Protein AF-A0A8B6EA74-F1 (afdb_monomer_lite)

Secondary structure (DSSP, 8-state):
-PPPPPTT-S-GGG-HHHHHHHHHHHHGGG--TT--SSS--SSTTPPPPPHHHHHHHHHHHHHHHHHTT-HHHHHH----HHHHHHHHHHHHHHTT--HHHHHHHTT-SSHHHHHHHT----TTTHHHHGGG-SEEETTEEE-PPP----------

Sequence (156 aa):
MIPALPDNSSSKVLFPIRVLLLYLQRTRNLRTSSNSRLFIPINKGKQDLSAKTISTWICKTIQLAYSFSNEELLNSMHVKAHDVRAISTSWALFNNASLEEVLSAGFWRTENSFISHYLQSLATQAQSLYSLGPLVSAQRVVFPPASSGSGDSALC

InterPro domains:
  IPR011010 DNA breaking-rejoining enzyme, catalytic core [SSF56349] (19-127)
  IPR013762 Integrase-like, catalytic domain superfamily [G3DSA:1.10.443.10] (4-123)

pLDDT: mean 79.89, std 13.65, range [36.19, 94.81]

Organism: Mytilus galloprovincialis (NCBI:txid29158)

Structure (mmCIF, N/CA/C/O backbone):
data_AF-A0A8B6EA74-F1
#
_entry.id   AF-A0A8B6EA74-F1
#
loop_
_atom_site.group_PDB
_atom_site.id
_atom_site.type_symbol
_atom_site.label_atom_id
_atom_site.label_alt_id
_atom_site.label_comp_id
_atom_site.label_asym_id
_atom_site.label_entity_id
_atom_site.label_seq_id
_atom_site.pdbx_PDB_ins_code
_atom_site.Cartn_x
_atom_site.Cartn_y
_atom_site.Cartn_z
_atom_site.occupancy
_atom_site.B_iso_or_equiv
_atom_site.auth_seq_id
_atom_site.auth_comp_id
_atom_site.auth_asym_id
_atom_site.auth_atom_id
_atom_site.pdbx_PDB_model_num
ATOM 1 N N . MET A 1 1 ? -9.071 6.213 -11.162 1.00 56.69 1 MET A N 1
ATOM 2 C CA . MET A 1 1 ? -10.202 5.348 -10.737 1.00 56.69 1 MET A CA 1
ATOM 3 C C .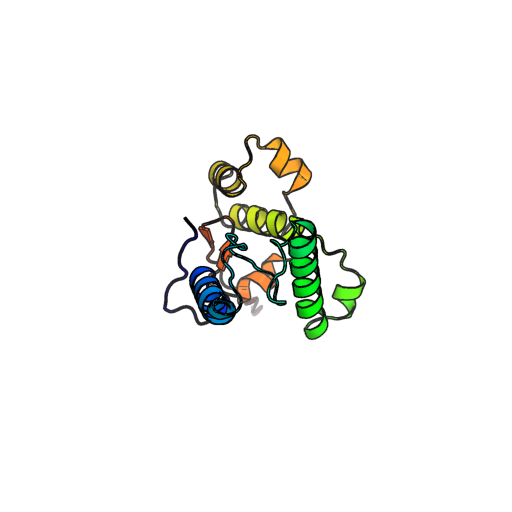 MET A 1 1 ? -9.620 3.980 -10.408 1.00 56.69 1 MET A C 1
ATOM 5 O O . MET A 1 1 ? -8.785 3.533 -11.179 1.00 56.69 1 MET A O 1
ATOM 9 N N . ILE A 1 2 ? -9.968 3.343 -9.281 1.00 68.69 2 ILE A N 1
ATOM 10 C CA . ILE A 1 2 ? -9.446 1.995 -8.968 1.00 68.69 2 ILE A CA 1
ATOM 11 C C . ILE A 1 2 ? -10.125 0.996 -9.918 1.00 68.69 2 ILE A C 1
ATOM 13 O O . ILE A 1 2 ? -11.355 0.995 -9.968 1.00 68.69 2 ILE A O 1
ATOM 17 N N . PRO A 1 3 ? -9.377 0.182 -10.680 1.00 73.69 3 PRO A N 1
ATOM 18 C CA . PRO A 1 3 ? -9.968 -0.697 -11.678 1.00 73.69 3 PRO A CA 1
ATOM 19 C C . PRO A 1 3 ? -10.656 -1.904 -11.037 1.00 73.69 3 PRO A C 1
ATOM 21 O O . PRO A 1 3 ? -10.284 -2.364 -9.951 1.00 73.69 3 PRO A O 1
ATOM 24 N N . ALA A 1 4 ? -11.663 -2.423 -11.739 1.00 74.81 4 ALA A N 1
ATOM 25 C CA . ALA A 1 4 ? -12.335 -3.651 -11.358 1.00 74.81 4 ALA A CA 1
ATOM 26 C C . ALA A 1 4 ? -11.557 -4.890 -11.814 1.00 74.81 4 ALA A C 1
ATOM 28 O O . ALA A 1 4 ? -11.068 -4.915 -12.941 1.00 74.81 4 ALA A O 1
ATOM 29 N N . LEU A 1 5 ? -11.453 -5.914 -10.957 1.00 72.44 5 LEU A N 1
ATOM 30 C CA . LEU A 1 5 ? -11.011 -7.236 -11.409 1.00 72.44 5 LEU A CA 1
ATOM 31 C C . LEU A 1 5 ? -12.149 -7.904 -12.199 1.00 72.44 5 LEU A C 1
ATOM 33 O O . LEU A 1 5 ? -13.316 -7.666 -11.875 1.00 72.44 5 LEU A O 1
ATOM 37 N N . PRO A 1 6 ? -11.842 -8.734 -13.211 1.00 69.44 6 PRO A N 1
ATOM 38 C CA . PRO A 1 6 ? -12.866 -9.452 -13.960 1.00 69.44 6 PRO A CA 1
ATOM 39 C C . PRO A 1 6 ? -13.647 -10.410 -13.044 1.00 69.44 6 PRO A C 1
ATOM 41 O O . PRO A 1 6 ? -13.077 -11.063 -12.167 1.00 69.44 6 PRO A O 1
ATOM 44 N N . ASP A 1 7 ? -14.966 -10.482 -13.240 1.00 62.06 7 ASP A N 1
ATOM 45 C CA . ASP A 1 7 ? -15.920 -11.139 -12.322 1.00 62.06 7 ASP A CA 1
ATOM 46 C C . ASP A 1 7 ? -15.736 -12.673 -12.235 1.00 62.06 7 ASP A C 1
ATOM 48 O O . ASP A 1 7 ? -16.172 -13.321 -11.284 1.00 62.06 7 ASP A O 1
ATOM 52 N N . ASN A 1 8 ? -15.013 -13.258 -13.198 1.00 61.41 8 ASN A N 1
ATOM 53 C CA . ASN A 1 8 ? -14.646 -14.677 -13.247 1.00 61.41 8 ASN A CA 1
ATOM 54 C C . ASN A 1 8 ? -13.388 -15.035 -12.430 1.00 61.41 8 ASN A C 1
ATOM 56 O O . ASN A 1 8 ? -12.962 -16.188 -12.440 1.00 61.41 8 ASN A O 1
ATOM 60 N N . SER A 1 9 ? -12.769 -14.072 -11.744 1.00 57.50 9 SER A N 1
ATOM 61 C CA . SER A 1 9 ? -11.569 -14.320 -10.946 1.00 57.50 9 SER A CA 1
ATOM 62 C C . SER A 1 9 ? -11.917 -15.060 -9.646 1.00 57.50 9 SER A C 1
ATOM 64 O O . SER A 1 9 ? -12.713 -14.602 -8.823 1.00 57.50 9 SER A O 1
ATOM 66 N N . SER A 1 10 ? -11.286 -16.216 -9.425 1.00 57.12 10 SER A N 1
ATOM 67 C CA . SER A 1 10 ? -11.462 -17.069 -8.236 1.00 57.12 10 SER A CA 1
ATOM 68 C C . SER A 1 10 ? -11.174 -16.347 -6.906 1.00 57.12 10 SER A C 1
ATOM 70 O O . SER A 1 10 ? -11.612 -16.780 -5.841 1.00 57.12 10 SER A O 1
ATOM 72 N N . SER A 1 11 ? -10.498 -15.197 -6.960 1.00 61.97 11 SER A N 1
ATOM 73 C CA . SER A 1 11 ? -10.016 -14.425 -5.816 1.00 61.97 11 SER A CA 1
ATOM 74 C C . SER A 1 11 ? -10.892 -13.204 -5.511 1.00 61.97 11 SER A C 1
ATOM 76 O O . SER A 1 11 ? -10.412 -12.071 -5.460 1.00 61.97 11 SER A O 1
ATOM 78 N N . LYS A 1 12 ? -12.185 -13.419 -5.223 1.00 67.31 12 LYS A N 1
ATOM 79 C CA . LYS A 1 12 ? -13.139 -12.362 -4.793 1.00 67.31 12 LYS A CA 1
ATOM 80 C C . LYS A 1 12 ? -12.632 -11.507 -3.618 1.00 67.31 12 LYS A C 1
ATOM 82 O O . LYS A 1 12 ? -13.088 -10.379 -3.437 1.00 67.31 12 LYS A O 1
ATOM 87 N N . VAL A 1 13 ? -11.711 -12.045 -2.817 1.00 69.69 13 VAL A N 1
ATOM 88 C CA . VAL A 1 13 ? -11.069 -11.383 -1.669 1.00 69.69 13 VAL A CA 1
ATOM 89 C C . VAL A 1 13 ? -9.956 -10.403 -2.057 1.00 69.69 13 VAL A C 1
ATOM 91 O O . VAL A 1 13 ? -9.637 -9.524 -1.265 1.00 69.69 13 VAL A O 1
ATOM 94 N N . LEU A 1 14 ? -9.403 -10.504 -3.268 1.00 72.88 14 LEU A N 1
ATOM 95 C CA . LEU A 1 14 ? -8.374 -9.590 -3.780 1.00 72.88 14 LEU A CA 1
ATOM 96 C C . LEU A 1 14 ? -8.972 -8.381 -4.504 1.00 72.88 14 LEU A C 1
ATOM 98 O O . LEU A 1 14 ? -8.237 -7.495 -4.931 1.00 72.88 14 LEU A O 1
ATOM 102 N N . PHE A 1 15 ? -10.300 -8.323 -4.640 1.00 82.25 15 PHE A N 1
ATOM 103 C CA . PHE A 1 15 ? -10.967 -7.270 -5.385 1.00 82.25 15 PHE A CA 1
ATOM 104 C C . PHE A 1 15 ? -11.165 -6.005 -4.520 1.00 82.25 15 PHE A C 1
ATOM 106 O O . PHE A 1 15 ? -12.057 -5.996 -3.661 1.00 82.25 15 PHE A O 1
ATOM 113 N N . PRO A 1 16 ? -10.405 -4.905 -4.736 1.00 83.06 16 PRO A N 1
ATOM 114 C CA . PRO A 1 16 ? -10.359 -3.805 -3.771 1.00 83.06 16 PRO A CA 1
ATOM 115 C C . PRO A 1 16 ? -11.712 -3.120 -3.575 1.00 83.06 16 PRO A C 1
ATOM 117 O O . PRO A 1 16 ? -12.095 -2.824 -2.447 1.00 83.06 16 PRO A O 1
ATOM 120 N N . ILE A 1 17 ? -12.476 -2.923 -4.654 1.00 86.50 17 ILE A N 1
ATOM 121 C CA . ILE A 1 17 ? -13.796 -2.276 -4.595 1.00 86.50 17 ILE A CA 1
ATOM 122 C C . ILE A 1 17 ? -14.746 -3.093 -3.717 1.00 86.50 17 ILE A C 1
ATOM 124 O O . ILE A 1 17 ? -15.366 -2.554 -2.802 1.00 86.50 17 ILE A O 1
ATOM 128 N N . ARG A 1 18 ? -14.821 -4.408 -3.943 1.00 86.00 18 ARG A N 1
ATOM 129 C CA . ARG A 1 18 ? -15.672 -5.305 -3.155 1.00 86.00 18 ARG A CA 1
ATOM 130 C C . ARG A 1 18 ? -15.286 -5.292 -1.678 1.00 86.00 18 ARG A C 1
ATOM 132 O O . ARG A 1 18 ? -16.167 -5.194 -0.825 1.00 86.00 18 ARG A O 1
ATOM 139 N N . VAL A 1 19 ? -13.990 -5.361 -1.373 1.00 88.00 19 VAL A N 1
ATOM 140 C CA . VAL A 1 19 ? -13.487 -5.317 0.009 1.00 88.00 19 VAL A CA 1
ATOM 141 C C . VAL A 1 19 ? -13.847 -3.990 0.684 1.00 88.00 19 VAL A C 1
ATOM 143 O O . VAL A 1 19 ? -14.313 -3.992 1.824 1.00 88.00 19 VAL A O 1
ATOM 146 N N . LEU A 1 20 ? -13.720 -2.863 -0.021 1.00 91.06 20 LEU A N 1
ATOM 147 C CA . LEU A 1 20 ? -14.099 -1.549 0.503 1.00 91.06 20 LEU A CA 1
ATOM 148 C C . LEU A 1 20 ? -15.608 -1.426 0.747 1.00 91.06 20 LEU A C 1
ATOM 150 O O . LEU A 1 20 ? -16.012 -0.912 1.789 1.00 91.06 20 LEU A O 1
ATOM 154 N N . LEU A 1 21 ? -16.449 -1.938 -0.154 1.00 91.12 21 LEU A N 1
ATOM 155 C CA . LEU A 1 21 ? -17.902 -1.962 0.043 1.00 91.12 21 LEU A CA 1
ATOM 156 C C . LEU A 1 21 ? -18.292 -2.802 1.268 1.00 91.12 21 LEU A C 1
ATOM 158 O O . LEU A 1 21 ? -19.079 -2.354 2.103 1.00 91.12 21 LEU A O 1
ATOM 162 N N . LEU A 1 22 ? -17.683 -3.981 1.429 1.00 91.75 22 LEU A N 1
ATOM 163 C CA . LEU A 1 22 ? -17.862 -4.835 2.610 1.00 91.75 22 LEU A CA 1
ATOM 164 C C . LEU A 1 22 ? -17.420 -4.127 3.897 1.00 91.75 22 LEU A C 1
ATOM 166 O O . LEU A 1 22 ? -18.087 -4.253 4.926 1.00 91.75 22 LEU A O 1
ATOM 170 N N . TYR A 1 23 ? -16.314 -3.379 3.849 1.00 92.69 23 TYR A N 1
ATOM 171 C CA . TYR A 1 23 ? -15.845 -2.575 4.973 1.00 92.69 23 TYR A CA 1
ATOM 172 C C . TYR A 1 23 ? -16.851 -1.475 5.332 1.00 92.69 23 TYR A C 1
ATOM 174 O O . TYR A 1 23 ? -17.234 -1.352 6.498 1.00 92.69 23 TYR A O 1
ATOM 182 N N . LEU A 1 24 ? -17.329 -0.705 4.349 1.00 92.69 24 LEU A N 1
ATOM 183 C CA . LEU A 1 24 ? -18.335 0.344 4.552 1.00 92.69 24 LEU A CA 1
ATOM 184 C C . LEU A 1 24 ? -19.621 -0.219 5.165 1.00 92.69 24 LEU A C 1
ATOM 186 O O . LEU A 1 24 ? -20.147 0.353 6.119 1.00 92.69 24 LEU A O 1
ATOM 190 N N . GLN A 1 25 ? -20.086 -1.367 4.668 1.00 93.62 25 GLN A N 1
ATOM 191 C CA . GLN A 1 25 ? -21.268 -2.046 5.193 1.00 93.62 25 GLN A CA 1
ATOM 192 C C . GLN A 1 25 ? -21.075 -2.472 6.654 1.00 93.62 25 GLN A C 1
ATOM 194 O O . GLN A 1 25 ? -21.920 -2.171 7.496 1.00 93.62 25 GLN A O 1
ATOM 199 N N . ARG A 1 26 ? -19.955 -3.132 6.978 1.00 92.50 26 ARG A N 1
ATOM 200 C CA . ARG A 1 26 ? -19.676 -3.618 8.342 1.00 92.50 26 ARG A CA 1
ATOM 201 C C . ARG A 1 26 ? -19.436 -2.498 9.348 1.00 92.50 26 ARG A C 1
ATOM 203 O O . ARG A 1 26 ? -19.778 -2.640 10.516 1.00 92.50 26 ARG A O 1
ATOM 210 N N . THR A 1 27 ? -18.863 -1.386 8.903 1.00 91.88 27 THR A N 1
ATOM 211 C CA . THR A 1 27 ? -18.528 -0.250 9.773 1.00 91.88 27 THR A CA 1
ATOM 212 C C . THR A 1 27 ? -19.634 0.796 9.873 1.00 91.88 27 THR A C 1
ATOM 214 O O . THR A 1 27 ? -19.495 1.747 10.639 1.00 91.88 27 THR A O 1
ATOM 217 N N . ARG A 1 28 ? -20.759 0.620 9.164 1.00 90.56 28 ARG A N 1
ATOM 218 C CA . ARG A 1 28 ? -21.868 1.587 9.112 1.00 90.56 28 ARG A CA 1
ATOM 219 C C . ARG A 1 28 ? -22.340 2.041 10.497 1.00 90.56 28 ARG A C 1
ATOM 221 O O . ARG A 1 28 ? -22.489 3.235 10.715 1.00 90.56 28 ARG A O 1
ATOM 228 N N . ASN A 1 29 ? -22.499 1.112 11.440 1.00 89.75 29 ASN A N 1
ATOM 229 C CA . ASN A 1 29 ? -23.005 1.391 12.795 1.00 89.75 29 ASN A CA 1
ATOM 230 C C . ASN A 1 29 ? -21.961 2.002 13.750 1.00 89.75 29 ASN A C 1
ATOM 232 O O . ASN A 1 29 ? -22.280 2.321 14.898 1.00 89.75 29 ASN A O 1
ATOM 236 N N . LEU A 1 30 ? -20.706 2.101 13.309 1.00 88.44 30 LEU A N 1
ATOM 237 C CA . LEU A 1 30 ? -19.605 2.709 14.057 1.00 88.44 30 LEU A CA 1
ATOM 238 C C . LEU A 1 30 ? -19.328 4.146 13.597 1.00 88.44 30 LEU A C 1
ATOM 240 O O . LEU A 1 30 ? -18.665 4.890 14.313 1.00 88.44 30 LEU A O 1
ATOM 244 N N . ARG A 1 31 ? -19.839 4.541 12.423 1.00 88.06 31 ARG A N 1
ATOM 245 C CA . ARG A 1 31 ? -19.664 5.889 11.878 1.00 88.06 31 ARG A CA 1
ATOM 246 C C . ARG A 1 31 ? -20.477 6.900 12.672 1.00 88.06 31 ARG A C 1
ATOM 248 O O . ARG A 1 31 ? -21.674 6.723 12.883 1.00 88.06 31 ARG A O 1
ATOM 255 N N . THR A 1 32 ? -19.821 7.983 13.054 1.00 83.88 32 THR A N 1
ATOM 256 C CA . THR A 1 32 ? -20.434 9.170 13.650 1.00 83.88 32 THR A CA 1
ATOM 257 C C . THR A 1 32 ? -20.273 10.357 12.702 1.00 83.88 32 THR A C 1
ATOM 259 O O . THR A 1 32 ? -19.465 10.321 11.773 1.00 83.88 32 THR A O 1
ATOM 262 N N . SER A 1 33 ? -21.003 11.445 12.955 1.00 81.94 33 SER A N 1
ATOM 263 C CA . SER A 1 33 ? -20.849 12.708 12.216 1.00 81.94 33 SER A CA 1
ATOM 264 C C . SER A 1 33 ? -19.426 13.282 12.284 1.00 81.94 33 SER A C 1
ATOM 266 O O . SER A 1 33 ? -19.028 14.036 11.403 1.00 81.94 33 SER A O 1
ATOM 268 N N . SER A 1 34 ? -18.643 12.895 13.295 1.00 79.56 34 SER A N 1
ATOM 269 C CA . SER A 1 34 ? -17.249 13.306 13.476 1.00 79.56 34 SER A CA 1
ATOM 270 C C . SER A 1 34 ? -16.227 12.499 12.662 1.00 79.56 34 SER A C 1
ATOM 272 O O . SER A 1 34 ? -15.053 12.858 12.691 1.00 79.56 34 SER A O 1
ATOM 274 N N . ASN A 1 35 ? -16.624 11.424 11.965 1.00 81.44 35 ASN A N 1
ATOM 275 C CA . ASN A 1 35 ? -15.714 10.597 11.162 1.00 81.44 35 ASN A CA 1
ATOM 276 C C . ASN A 1 35 ? -16.085 10.615 9.673 1.00 81.44 35 ASN A C 1
ATOM 278 O O . ASN A 1 35 ? -16.901 9.814 9.209 1.00 81.44 35 ASN A O 1
ATOM 282 N N . SER A 1 36 ? -15.445 11.501 8.904 1.00 82.12 36 SER A N 1
ATOM 283 C CA . SER A 1 36 ? -15.683 11.649 7.458 1.00 82.12 36 SER A CA 1
ATOM 284 C C . SER A 1 36 ? -14.778 10.771 6.587 1.00 82.12 36 SER A C 1
ATOM 286 O O . SER A 1 36 ? -15.016 10.622 5.388 1.00 82.12 36 SER A O 1
ATOM 288 N N . ARG A 1 37 ? -13.734 10.167 7.167 1.00 90.50 37 ARG A N 1
ATOM 289 C CA . ARG A 1 37 ? -12.747 9.374 6.422 1.00 90.50 37 ARG A CA 1
ATOM 290 C C . ARG A 1 37 ? -13.236 7.968 6.092 1.00 90.50 37 ARG A C 1
ATOM 292 O O . ARG A 1 37 ? -14.122 7.402 6.739 1.00 90.50 37 ARG A O 1
ATOM 299 N N . LEU A 1 38 ? -12.599 7.379 5.075 1.00 91.44 38 LEU A N 1
ATOM 300 C CA . LEU A 1 38 ? -12.861 6.003 4.662 1.00 91.44 38 LEU A CA 1
ATOM 301 C C . LEU A 1 38 ? -12.606 5.038 5.820 1.00 91.44 38 LEU A C 1
ATOM 303 O O . LEU A 1 38 ? -13.528 4.332 6.202 1.00 91.44 38 LEU A O 1
ATOM 307 N N . PHE A 1 39 ? -11.410 5.044 6.409 1.00 92.06 39 PHE A N 1
ATOM 308 C CA . PHE A 1 39 ? -11.103 4.227 7.583 1.00 92.06 39 PHE A CA 1
ATOM 309 C C . PHE A 1 39 ? -11.426 4.977 8.873 1.00 92.06 39 PHE A C 1
ATOM 311 O O . PHE A 1 39 ? -11.025 6.129 9.040 1.00 92.06 39 PHE A O 1
ATOM 318 N N . ILE A 1 40 ? -12.123 4.302 9.785 1.00 92.25 40 ILE A N 1
ATOM 319 C CA . ILE A 1 40 ? -12.592 4.864 11.054 1.00 92.25 40 ILE A CA 1
ATOM 320 C C . ILE A 1 40 ? -12.072 4.055 12.252 1.00 92.25 40 ILE A C 1
ATOM 322 O O . ILE A 1 40 ? -11.739 2.874 12.097 1.00 92.25 40 ILE A O 1
ATOM 326 N N . PRO A 1 41 ? -12.022 4.649 13.456 1.00 89.19 41 PRO A N 1
ATOM 327 C CA . PRO A 1 41 ? -11.766 3.903 14.682 1.00 89.19 41 PRO A CA 1
ATOM 328 C C . PRO A 1 41 ? -12.841 2.843 14.937 1.00 89.19 41 PRO A C 1
ATOM 330 O O . PRO A 1 41 ? -14.022 3.064 14.690 1.00 89.19 41 PRO A O 1
ATOM 333 N N . ILE A 1 42 ? -12.434 1.699 15.491 1.00 85.31 42 ILE A N 1
ATOM 334 C CA . ILE A 1 42 ? -13.371 0.635 15.893 1.00 85.31 42 ILE A CA 1
ATOM 335 C C . ILE A 1 42 ? -14.178 1.070 17.129 1.00 85.31 42 ILE A C 1
ATOM 337 O O . ILE A 1 42 ? -15.357 0.749 17.262 1.00 85.31 42 ILE A O 1
ATOM 341 N N . ASN A 1 43 ? -13.552 1.847 18.016 1.00 81.31 43 ASN A N 1
ATOM 342 C CA . ASN A 1 43 ? -14.193 2.376 19.214 1.00 81.31 43 ASN A CA 1
ATOM 343 C C . ASN A 1 43 ? -15.029 3.612 18.867 1.00 81.31 43 ASN A C 1
ATOM 345 O O . ASN A 1 43 ? -14.495 4.602 18.360 1.00 81.31 43 ASN A O 1
ATOM 349 N N . LYS A 1 44 ? -16.326 3.562 19.189 1.00 74.00 44 LYS A N 1
ATOM 350 C CA . LYS A 1 44 ? -17.265 4.668 18.958 1.00 74.00 44 LYS A CA 1
ATOM 351 C C . LYS A 1 44 ? -16.807 5.952 19.659 1.00 74.00 44 LYS A C 1
ATOM 353 O O . LYS A 1 44 ? -16.253 5.908 20.756 1.00 74.00 44 LYS A O 1
ATOM 358 N N . GLY A 1 45 ? -17.069 7.097 19.027 1.00 70.56 45 GLY A N 1
ATOM 359 C CA . GLY A 1 45 ? -16.810 8.424 19.603 1.00 70.56 45 GLY A CA 1
ATOM 360 C C . GLY A 1 45 ? -15.345 8.875 19.575 1.00 70.56 45 GLY A C 1
ATOM 361 O O . GLY A 1 45 ? -15.006 9.885 20.188 1.00 70.56 45 GLY A O 1
ATOM 362 N N . LYS A 1 46 ? -14.459 8.149 18.883 1.00 78.31 46 LYS A N 1
ATOM 363 C CA . LYS A 1 46 ? -13.070 8.570 18.660 1.00 78.31 46 LYS A CA 1
ATOM 364 C C . LYS A 1 46 ? -12.948 9.408 17.381 1.00 78.31 46 LYS A C 1
ATOM 366 O O . LYS A 1 46 ? -13.666 9.198 16.408 1.00 78.31 46 LYS A O 1
ATOM 371 N N . GLN A 1 47 ? -12.012 10.355 17.387 1.00 81.56 47 GLN A N 1
ATOM 372 C CA . GLN A 1 47 ? -11.671 11.156 16.209 1.00 81.56 47 GLN A CA 1
ATOM 373 C C . GLN A 1 47 ? -11.045 10.300 15.100 1.00 81.56 47 GLN A C 1
ATOM 375 O O . GLN A 1 47 ? -10.700 9.139 15.316 1.00 81.56 47 GLN A O 1
ATOM 380 N N . ASP A 1 48 ? -10.897 10.886 13.914 1.00 87.75 48 ASP A N 1
ATOM 381 C CA . ASP A 1 48 ? -10.292 10.239 12.754 1.00 87.75 48 ASP A CA 1
ATOM 382 C C . ASP A 1 48 ? -8.936 9.584 13.044 1.00 87.75 48 ASP A C 1
ATOM 384 O O . ASP A 1 48 ? -8.123 10.059 13.840 1.00 87.75 48 ASP A O 1
ATOM 388 N N . LEU A 1 49 ? -8.675 8.482 12.338 1.00 90.88 49 LEU A N 1
ATOM 389 C CA . LEU A 1 49 ? -7.407 7.772 12.434 1.00 90.88 49 LEU A CA 1
ATOM 390 C C . LEU A 1 49 ? -6.251 8.640 11.930 1.00 90.88 49 LEU A C 1
ATOM 392 O O . LEU A 1 49 ? -6.323 9.251 10.861 1.00 90.88 49 LEU A O 1
ATOM 396 N N . SER A 1 50 ? -5.140 8.612 12.664 1.00 91.00 50 SER A N 1
ATOM 397 C CA . SER A 1 50 ? -3.888 9.197 12.190 1.00 91.00 50 SER A CA 1
ATOM 398 C C . SER A 1 50 ? -3.273 8.349 11.067 1.00 91.00 50 SER A C 1
ATOM 400 O O . SER A 1 50 ? -3.433 7.124 11.034 1.00 91.00 50 SER A O 1
ATOM 402 N N . ALA A 1 51 ? -2.481 8.975 10.192 1.00 91.50 51 ALA A N 1
ATOM 403 C CA . ALA A 1 51 ? -1.699 8.255 9.181 1.00 91.50 51 ALA A CA 1
ATOM 404 C C . ALA A 1 51 ? -0.750 7.217 9.814 1.00 91.50 51 ALA A C 1
ATOM 406 O O . ALA A 1 51 ? -0.563 6.128 9.273 1.00 91.50 51 ALA A O 1
ATOM 407 N N . LYS A 1 52 ? -0.213 7.520 11.006 1.00 93.06 52 LYS A N 1
ATOM 408 C CA . LYS A 1 52 ? 0.624 6.599 11.786 1.00 93.06 52 LYS A CA 1
ATOM 409 C C . LYS A 1 52 ? -0.136 5.326 12.159 1.00 93.06 52 LYS A C 1
ATOM 411 O O . LYS A 1 52 ? 0.403 4.237 12.007 1.00 93.06 52 LYS A O 1
ATOM 416 N N . THR A 1 53 ? -1.391 5.450 12.590 1.00 93.00 53 THR A N 1
ATOM 417 C CA . THR A 1 53 ? -2.234 4.297 12.941 1.00 93.00 53 THR A CA 1
ATOM 418 C C . THR A 1 53 ? -2.469 3.391 11.736 1.00 93.00 53 THR A C 1
ATOM 420 O O . THR A 1 53 ? -2.299 2.180 11.845 1.00 93.00 53 THR A O 1
ATOM 423 N N . ILE A 1 54 ? -2.794 3.975 10.579 1.00 93.69 54 ILE A N 1
ATOM 424 C CA . ILE A 1 54 ? -2.997 3.223 9.333 1.00 93.69 54 ILE A CA 1
ATOM 425 C C . ILE A 1 54 ? -1.698 2.521 8.913 1.00 93.69 54 ILE A C 1
ATOM 427 O O . ILE A 1 54 ? -1.722 1.337 8.591 1.00 93.69 54 ILE A O 1
ATOM 431 N N . SER A 1 55 ? -0.557 3.214 8.990 1.00 94.19 55 SER A N 1
ATOM 432 C CA . SER A 1 55 ? 0.765 2.630 8.725 1.00 94.19 55 SER A CA 1
ATOM 433 C C . SER A 1 55 ? 1.040 1.412 9.617 1.00 94.19 55 SER A C 1
ATOM 435 O O . SER A 1 55 ? 1.402 0.346 9.122 1.00 94.19 55 SER A O 1
ATOM 437 N N . THR A 1 56 ? 0.760 1.515 10.922 1.00 94.12 56 THR A N 1
ATOM 438 C CA . THR A 1 56 ? 0.879 0.381 11.850 1.00 94.12 56 THR A CA 1
ATOM 439 C C . THR A 1 56 ? -0.050 -0.775 11.482 1.00 94.12 56 THR A C 1
ATOM 441 O O . THR A 1 56 ? 0.369 -1.926 11.562 1.00 94.12 56 THR A O 1
ATOM 444 N N . TRP A 1 57 ? -1.296 -0.506 11.081 1.00 94.81 57 TRP A N 1
ATOM 445 C CA . TRP A 1 57 ? -2.228 -1.558 10.658 1.00 94.81 57 TRP A CA 1
ATOM 446 C C . TRP A 1 57 ? -1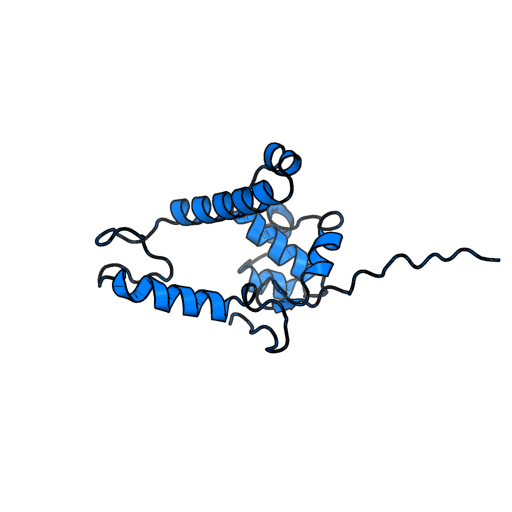.741 -2.291 9.410 1.00 94.81 57 TRP A C 1
ATOM 448 O O . TRP A 1 57 ? -1.814 -3.517 9.376 1.00 94.81 57 TRP A O 1
ATOM 458 N N . ILE A 1 58 ? -1.196 -1.570 8.428 1.00 94.00 58 ILE A N 1
ATOM 459 C CA . ILE A 1 58 ? -0.605 -2.170 7.225 1.00 94.00 58 ILE A CA 1
ATOM 460 C C . ILE A 1 58 ? 0.549 -3.099 7.616 1.00 94.00 58 ILE A C 1
ATOM 462 O O . ILE A 1 58 ? 0.506 -4.283 7.287 1.00 94.00 58 ILE A O 1
ATOM 466 N N . CYS A 1 59 ? 1.531 -2.600 8.379 1.00 94.06 59 CYS A N 1
ATOM 467 C CA . CYS A 1 59 ? 2.678 -3.405 8.810 1.00 94.06 59 CYS A CA 1
ATOM 468 C C . CYS A 1 59 ? 2.241 -4.655 9.586 1.00 94.06 59 CYS A C 1
ATOM 470 O O . CYS A 1 59 ? 2.671 -5.757 9.257 1.00 94.06 59 CYS A O 1
ATOM 472 N N . LYS A 1 60 ? 1.334 -4.506 10.561 1.00 93.75 60 LYS A N 1
ATOM 473 C CA . LYS A 1 60 ? 0.824 -5.635 11.355 1.00 93.75 60 LYS A CA 1
ATOM 474 C C . LYS A 1 60 ? 0.065 -6.654 10.513 1.00 93.75 60 LYS A C 1
ATOM 476 O O . LYS A 1 60 ? 0.180 -7.843 10.772 1.00 93.75 60 LYS A O 1
ATOM 481 N N . THR A 1 61 ? -0.698 -6.209 9.516 1.00 93.00 61 THR A N 1
ATOM 482 C CA . THR A 1 61 ? -1.441 -7.115 8.625 1.00 93.00 61 THR A CA 1
ATOM 483 C C . THR A 1 61 ? -0.487 -7.956 7.782 1.00 93.00 61 THR A C 1
ATOM 485 O O . THR A 1 61 ? -0.691 -9.157 7.651 1.00 93.00 61 THR A O 1
ATOM 488 N N . ILE A 1 62 ? 0.581 -7.346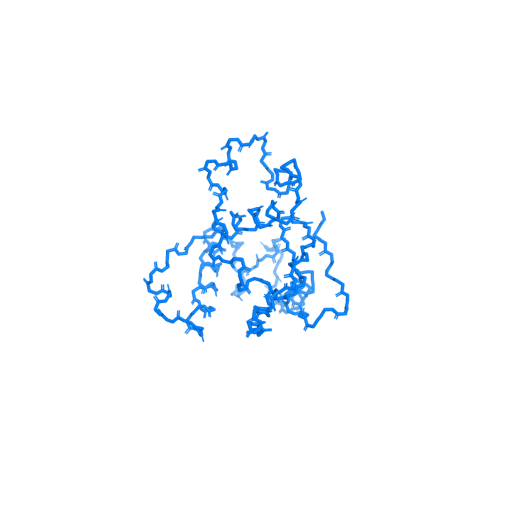 7.258 1.00 90.56 62 ILE A N 1
ATOM 489 C CA . ILE A 1 62 ? 1.621 -8.055 6.500 1.00 90.56 62 ILE A CA 1
ATOM 490 C C . ILE A 1 62 ? 2.344 -9.056 7.405 1.00 90.56 62 ILE A C 1
ATOM 492 O O . ILE A 1 62 ? 2.459 -10.225 7.053 1.00 90.56 62 ILE A O 1
ATOM 496 N N . GLN A 1 63 ? 2.779 -8.621 8.590 1.00 91.69 63 GLN A N 1
ATOM 497 C CA . GLN A 1 63 ? 3.440 -9.493 9.566 1.00 91.69 63 GLN A CA 1
ATOM 498 C C . GLN A 1 63 ? 2.561 -10.687 9.954 1.00 91.69 63 GLN A C 1
ATOM 500 O O . GLN A 1 63 ? 3.036 -11.816 9.966 1.00 91.69 63 GLN A O 1
ATOM 505 N N . LEU A 1 64 ? 1.272 -10.443 10.204 1.00 91.44 64 LEU A N 1
ATOM 506 C CA . LEU A 1 64 ? 0.300 -11.485 10.520 1.00 91.44 64 LEU A CA 1
ATOM 507 C C . LEU A 1 64 ? 0.106 -12.467 9.356 1.00 91.44 64 LEU A C 1
ATOM 509 O O . LEU A 1 64 ? -0.012 -13.663 9.582 1.00 91.44 64 LEU A O 1
ATOM 513 N N . ALA A 1 65 ? 0.085 -11.996 8.107 1.00 88.38 65 ALA A N 1
ATOM 514 C CA . ALA A 1 65 ? 0.001 -12.891 6.955 1.00 88.38 65 ALA A CA 1
ATOM 515 C C . ALA A 1 65 ? 1.226 -13.819 6.882 1.00 88.38 65 ALA A C 1
ATOM 517 O O . ALA A 1 65 ? 1.069 -15.027 6.715 1.00 88.38 65 ALA A O 1
ATOM 518 N N . TYR A 1 66 ? 2.428 -13.269 7.088 1.00 87.56 66 TYR A N 1
ATOM 519 C CA . TYR A 1 66 ? 3.664 -14.049 7.068 1.00 87.56 66 TYR A CA 1
ATOM 520 C C . TYR A 1 66 ? 3.824 -14.981 8.271 1.00 87.56 66 TYR A C 1
ATOM 522 O O . TYR A 1 66 ? 4.376 -16.064 8.099 1.00 87.56 66 TYR A O 1
ATOM 530 N N . SER A 1 67 ? 3.285 -14.649 9.450 1.00 88.56 67 SER A N 1
ATOM 531 C CA . SER A 1 67 ? 3.312 -15.575 10.595 1.00 88.56 67 SER A CA 1
ATOM 532 C C . SER A 1 67 ? 2.559 -16.880 10.325 1.00 88.56 67 SER A C 1
ATOM 534 O O . SER A 1 67 ? 2.872 -17.895 10.932 1.00 88.56 67 SER A O 1
ATOM 536 N N . PHE A 1 68 ? 1.576 -16.874 9.418 1.00 85.75 68 PHE A N 1
ATOM 537 C CA . PHE A 1 68 ? 0.856 -18.089 9.025 1.00 85.75 68 PHE A CA 1
ATOM 538 C C . PHE A 1 68 ? 1.527 -18.868 7.888 1.00 85.75 68 PHE A C 1
ATOM 540 O O . PHE A 1 68 ? 1.154 -20.015 7.656 1.00 85.75 68 PHE A O 1
ATOM 547 N N . SER A 1 69 ? 2.474 -18.267 7.161 1.00 81.94 69 SER A N 1
AT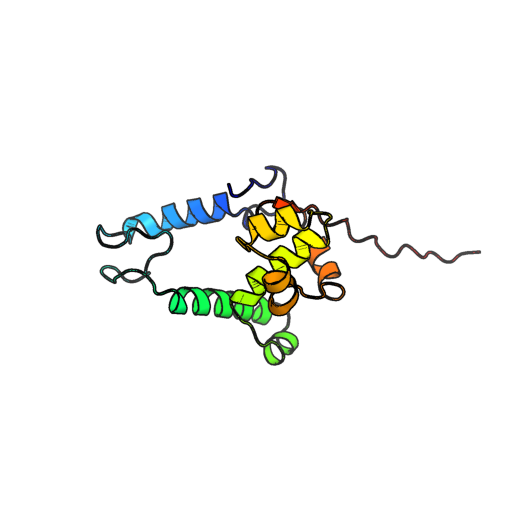OM 548 C CA . SER A 1 69 ? 3.081 -18.884 5.975 1.00 81.94 69 SER A CA 1
ATOM 549 C C . SER A 1 69 ? 4.554 -19.247 6.147 1.00 81.94 69 SER A C 1
ATOM 551 O O . SER A 1 69 ? 4.981 -20.272 5.627 1.00 81.94 69 SER A O 1
ATOM 553 N N . ASN A 1 70 ? 5.350 -18.392 6.801 1.00 82.06 70 ASN A N 1
ATOM 554 C CA . ASN A 1 70 ? 6.796 -18.555 6.948 1.00 82.06 70 ASN A CA 1
ATOM 555 C C . ASN A 1 70 ? 7.333 -17.675 8.099 1.00 82.06 70 ASN A C 1
ATOM 557 O O . ASN A 1 70 ? 7.563 -16.474 7.932 1.00 82.06 70 ASN A O 1
ATOM 561 N N . GLU A 1 71 ? 7.536 -18.285 9.267 1.00 81.38 71 GLU A N 1
ATOM 562 C CA . GLU A 1 71 ? 8.000 -17.604 10.484 1.00 81.38 71 GLU A CA 1
ATOM 563 C C . GLU A 1 71 ? 9.468 -17.148 10.398 1.00 81.38 71 GLU A C 1
ATOM 565 O O . GLU A 1 71 ? 9.824 -16.083 10.903 1.00 81.38 71 GLU A O 1
ATOM 570 N N . GLU A 1 72 ? 10.320 -17.896 9.695 1.00 83.06 72 GLU A N 1
ATOM 571 C CA . GLU A 1 72 ? 11.727 -17.534 9.486 1.00 83.06 72 GLU A CA 1
ATOM 572 C C . GLU A 1 72 ? 11.851 -16.242 8.666 1.00 83.06 72 GLU A C 1
ATOM 574 O O . GLU A 1 72 ? 12.572 -15.311 9.041 1.00 83.06 72 GLU A O 1
ATOM 579 N N . LEU A 1 73 ? 11.060 -16.132 7.594 1.00 80.69 73 LEU A N 1
ATOM 580 C CA . LEU A 1 73 ? 10.992 -14.923 6.780 1.00 80.69 73 LEU A CA 1
ATOM 581 C C . LEU A 1 73 ? 10.508 -13.730 7.608 1.00 80.69 73 LEU A C 1
ATOM 583 O O . LEU A 1 73 ? 11.093 -12.651 7.512 1.00 80.69 73 LEU A O 1
ATOM 587 N N . LEU A 1 74 ? 9.492 -13.920 8.456 1.00 83.25 74 LEU A N 1
ATOM 588 C CA . LEU A 1 74 ? 8.981 -12.869 9.336 1.00 83.25 74 LEU A CA 1
ATOM 589 C C . LEU A 1 74 ? 10.076 -12.292 10.247 1.00 83.25 74 LEU A C 1
ATOM 591 O O . LEU A 1 74 ? 10.165 -11.070 10.373 1.00 83.25 74 LEU A O 1
ATOM 595 N N . ASN A 1 75 ? 10.923 -13.144 10.831 1.00 82.25 75 ASN A N 1
ATOM 596 C CA . ASN A 1 75 ? 12.007 -12.722 11.727 1.00 82.25 75 ASN A CA 1
ATOM 597 C C . ASN A 1 75 ? 13.089 -11.894 11.015 1.00 82.25 75 ASN A C 1
ATOM 599 O O . ASN A 1 75 ? 13.700 -11.017 11.623 1.00 82.25 75 ASN A O 1
ATOM 603 N N . SER A 1 76 ? 13.303 -12.140 9.721 1.00 82.88 76 SER A N 1
ATOM 604 C CA . SER A 1 76 ? 14.258 -11.390 8.892 1.00 82.88 76 SER A CA 1
ATOM 605 C C . SER A 1 76 ? 13.675 -10.123 8.245 1.00 82.88 76 SER A C 1
ATOM 607 O O . SER A 1 76 ? 14.416 -9.270 7.754 1.00 82.88 76 SER A O 1
ATOM 609 N N . MET A 1 77 ? 12.346 -9.977 8.226 1.00 80.56 77 MET A N 1
ATOM 610 C CA . MET A 1 77 ? 11.665 -8.967 7.423 1.00 80.56 77 MET A CA 1
ATOM 611 C C . MET A 1 77 ? 11.442 -7.660 8.192 1.00 80.56 77 MET A C 1
ATOM 613 O O . MET A 1 77 ? 10.733 -7.600 9.198 1.00 80.56 77 MET A O 1
ATOM 617 N N . HIS A 1 78 ? 11.950 -6.556 7.644 1.00 86.06 78 HIS A N 1
ATOM 618 C CA . HIS A 1 78 ? 11.697 -5.218 8.174 1.00 86.06 78 HIS A CA 1
ATOM 619 C C . HIS A 1 78 ? 10.573 -4.504 7.402 1.00 86.06 78 HIS A C 1
ATOM 621 O O . HIS A 1 78 ? 10.828 -3.703 6.507 1.00 86.06 78 HIS A O 1
ATOM 627 N N . VAL A 1 79 ? 9.317 -4.802 7.758 1.00 86.88 79 VAL A N 1
ATOM 628 C CA . VAL A 1 79 ? 8.122 -4.302 7.050 1.00 86.88 79 VAL A CA 1
ATOM 629 C C . VAL A 1 79 ? 7.895 -2.810 7.271 1.00 86.88 79 VAL A C 1
ATOM 631 O O . VAL A 1 79 ? 7.600 -2.378 8.393 1.00 86.88 79 VAL A O 1
ATOM 634 N N . LYS A 1 80 ? 7.869 -2.030 6.188 1.00 90.44 80 LYS A N 1
ATOM 635 C CA . LYS A 1 80 ? 7.437 -0.630 6.210 1.00 90.44 80 LYS A CA 1
ATOM 636 C C . LYS A 1 80 ? 6.201 -0.435 5.340 1.00 90.44 80 LYS A C 1
ATOM 638 O O . LYS A 1 80 ? 6.071 -0.988 4.255 1.00 90.44 80 LYS A O 1
ATOM 643 N N . ALA A 1 81 ? 5.283 0.427 5.777 1.00 88.50 81 ALA A N 1
ATOM 644 C CA . ALA A 1 81 ? 4.048 0.673 5.029 1.00 88.50 81 ALA A CA 1
ATOM 645 C C . ALA A 1 81 ? 4.292 1.236 3.614 1.00 88.50 81 ALA A C 1
ATOM 647 O O . ALA A 1 81 ? 3.486 1.003 2.715 1.00 88.50 81 ALA A O 1
ATOM 648 N N . HIS A 1 82 ? 5.396 1.960 3.397 1.00 88.06 82 HIS A N 1
ATOM 649 C CA . HIS A 1 82 ? 5.756 2.467 2.071 1.00 88.06 82 HIS A CA 1
ATOM 650 C C . HIS A 1 82 ? 6.271 1.383 1.119 1.00 88.06 82 HIS A C 1
ATOM 652 O O . HIS A 1 82 ? 6.176 1.583 -0.092 1.00 88.06 82 HIS A O 1
ATOM 658 N N . ASP A 1 83 ? 6.727 0.234 1.627 1.00 87.38 83 ASP A N 1
ATOM 659 C CA . ASP A 1 83 ? 7.177 -0.879 0.784 1.00 87.38 83 ASP A CA 1
ATOM 660 C C . ASP A 1 83 ? 6.027 -1.399 -0.079 1.00 87.38 83 ASP A C 1
ATOM 662 O O . ASP A 1 83 ? 6.219 -1.702 -1.249 1.00 87.38 83 ASP A O 1
ATOM 666 N N . VAL A 1 84 ? 4.794 -1.380 0.443 1.00 88.62 84 VAL A N 1
ATOM 667 C CA . VAL A 1 84 ? 3.589 -1.730 -0.328 1.00 88.62 84 VAL A CA 1
ATOM 668 C C . VAL A 1 84 ? 3.465 -0.864 -1.581 1.00 88.62 84 VAL A C 1
ATOM 670 O O . VAL A 1 84 ? 3.125 -1.362 -2.653 1.00 88.62 84 VAL A O 1
ATOM 673 N N . ARG A 1 85 ? 3.761 0.438 -1.466 1.00 88.31 85 ARG A N 1
ATOM 674 C CA . ARG A 1 85 ? 3.735 1.357 -2.609 1.00 88.31 85 ARG A CA 1
ATOM 675 C C . ARG A 1 85 ? 4.856 1.022 -3.586 1.00 88.31 85 ARG A C 1
ATOM 677 O O . ARG A 1 85 ? 4.566 0.886 -4.767 1.00 88.31 85 ARG A O 1
ATOM 684 N N . ALA A 1 86 ? 6.080 0.868 -3.081 1.00 87.69 86 ALA A N 1
ATOM 685 C CA . ALA A 1 86 ? 7.272 0.565 -3.870 1.00 87.69 86 ALA A CA 1
ATOM 686 C C . ALA A 1 86 ? 7.113 -0.728 -4.689 1.00 87.69 86 ALA A C 1
ATOM 688 O O . ALA A 1 86 ? 7.296 -0.724 -5.909 1.00 87.69 86 ALA A O 1
ATOM 689 N N . ILE A 1 87 ? 6.672 -1.808 -4.037 1.00 87.75 87 ILE A N 1
ATOM 690 C CA . ILE A 1 87 ? 6.399 -3.106 -4.662 1.00 87.75 87 ILE A CA 1
ATOM 691 C C . ILE A 1 87 ? 5.275 -2.970 -5.688 1.00 87.75 87 ILE A C 1
ATOM 693 O O . ILE A 1 87 ? 5.429 -3.412 -6.822 1.00 87.75 87 ILE A O 1
ATOM 697 N N . SER A 1 88 ? 4.163 -2.310 -5.337 1.00 88.06 88 SER A N 1
ATOM 698 C CA . SER A 1 88 ? 3.026 -2.149 -6.253 1.00 88.06 88 SER A CA 1
ATOM 699 C C . SER A 1 88 ? 3.414 -1.419 -7.539 1.00 88.06 88 SER A C 1
ATOM 701 O O . SER A 1 88 ? 3.023 -1.857 -8.618 1.00 88.06 88 SER A O 1
ATOM 703 N N . THR A 1 89 ? 4.186 -0.335 -7.454 1.00 89.81 89 THR A N 1
ATOM 704 C CA . THR A 1 89 ? 4.626 0.432 -8.630 1.00 89.81 89 THR A CA 1
ATOM 705 C C . THR A 1 89 ? 5.709 -0.281 -9.430 1.00 89.81 89 THR A C 1
ATOM 707 O O . THR A 1 89 ? 5.647 -0.289 -10.657 1.00 89.81 89 THR A O 1
ATOM 710 N N . SER A 1 90 ? 6.657 -0.935 -8.755 1.00 88.50 90 SER A N 1
ATOM 711 C CA . SER A 1 90 ? 7.695 -1.732 -9.421 1.00 88.50 90 SER A CA 1
ATOM 712 C C . SER A 1 90 ? 7.086 -2.929 -10.157 1.00 88.50 90 SER A C 1
ATOM 714 O O . SER A 1 90 ? 7.538 -3.283 -11.241 1.00 88.50 90 SER A O 1
ATOM 716 N N . TRP A 1 91 ? 6.014 -3.516 -9.615 1.00 87.75 91 TRP A N 1
ATOM 717 C CA . TRP A 1 91 ? 5.326 -4.651 -10.229 1.00 87.75 91 TRP A CA 1
ATOM 718 C C . TRP A 1 91 ? 4.564 -4.254 -11.485 1.00 87.75 91 TRP A C 1
ATOM 720 O O . TRP A 1 91 ? 4.610 -4.974 -12.479 1.00 87.75 91 TRP A O 1
ATOM 730 N N . ALA A 1 92 ? 3.910 -3.092 -11.473 1.00 88.44 92 ALA A N 1
ATOM 731 C CA . ALA A 1 92 ? 3.275 -2.555 -12.669 1.00 88.44 92 ALA A CA 1
ATOM 732 C C . ALA A 1 92 ? 4.305 -2.309 -13.781 1.00 88.44 92 ALA A C 1
ATOM 734 O O . ALA A 1 92 ? 4.080 -2.732 -14.912 1.00 88.44 92 ALA A O 1
ATOM 735 N N . LEU A 1 93 ? 5.453 -1.705 -13.445 1.00 87.62 93 LEU A N 1
ATOM 736 C CA . LEU A 1 93 ? 6.548 -1.482 -14.394 1.00 87.62 93 LEU A CA 1
ATOM 737 C C . LEU A 1 93 ? 7.082 -2.802 -14.972 1.00 87.62 93 LEU A C 1
ATOM 739 O O . LEU A 1 93 ? 7.243 -2.929 -16.181 1.00 87.62 93 LEU A O 1
ATOM 743 N N . PHE A 1 94 ? 7.294 -3.806 -14.115 1.00 86.12 94 PHE A N 1
ATOM 744 C CA . PHE A 1 94 ? 7.726 -5.144 -14.531 1.00 86.12 94 PHE A CA 1
ATOM 745 C C . PHE A 1 94 ? 6.716 -5.830 -15.469 1.00 86.12 94 PHE A C 1
ATOM 747 O O . PHE A 1 94 ? 7.099 -6.623 -16.321 1.00 86.12 94 PHE A O 1
ATOM 754 N N . ASN A 1 95 ? 5.428 -5.495 -15.354 1.00 85.25 95 ASN A N 1
ATOM 755 C CA . ASN A 1 95 ? 4.353 -6.016 -16.199 1.00 85.25 95 ASN A CA 1
ATOM 756 C C . ASN A 1 95 ? 3.955 -5.039 -17.324 1.00 85.25 95 ASN A C 1
ATOM 758 O O . ASN A 1 95 ? 2.777 -4.914 -17.662 1.00 85.25 95 ASN A O 1
ATOM 762 N N . ASN A 1 96 ? 4.946 -4.377 -17.930 1.00 87.00 96 ASN A N 1
ATOM 763 C CA . ASN A 1 96 ? 4.811 -3.542 -19.131 1.00 87.00 96 ASN A CA 1
ATOM 764 C C . ASN A 1 96 ? 3.958 -2.267 -18.976 1.00 87.00 96 ASN A C 1
ATOM 766 O O . ASN A 1 96 ? 3.523 -1.710 -19.984 1.00 87.00 96 ASN A O 1
ATOM 770 N N . ALA A 1 97 ? 3.704 -1.777 -17.756 1.00 88.38 97 ALA A N 1
ATOM 771 C CA . ALA A 1 97 ? 3.205 -0.409 -17.601 1.00 88.38 97 ALA A CA 1
ATOM 772 C C . ALA A 1 97 ? 4.300 0.584 -18.012 1.00 88.38 97 ALA A C 1
ATOM 774 O O . ALA A 1 97 ? 5.478 0.368 -17.713 1.00 88.38 97 ALA A O 1
ATOM 775 N N . SER A 1 98 ? 3.928 1.680 -18.674 1.00 90.19 98 SER A N 1
ATOM 776 C CA . SER A 1 98 ? 4.910 2.711 -19.012 1.00 90.19 98 SER A CA 1
ATOM 777 C C . SER A 1 98 ? 5.393 3.432 -17.749 1.00 90.19 98 SER A C 1
ATOM 779 O O . SER A 1 98 ? 4.695 3.493 -16.731 1.00 90.19 98 SER A O 1
ATOM 781 N N . LEU A 1 99 ? 6.591 4.020 -17.805 1.00 89.19 99 LEU A N 1
ATOM 782 C CA . LEU A 1 99 ? 7.103 4.810 -16.687 1.00 89.19 99 LEU A CA 1
ATOM 783 C C . LEU A 1 99 ? 6.161 5.979 -16.355 1.00 89.19 99 LEU A C 1
ATOM 785 O O . LEU A 1 99 ? 5.876 6.214 -15.186 1.00 89.19 99 LEU A O 1
ATOM 789 N N . GLU A 1 100 ? 5.601 6.646 -17.366 1.00 90.19 100 GLU A N 1
ATOM 790 C CA . GLU A 1 100 ? 4.619 7.722 -17.192 1.00 90.19 100 GLU A CA 1
ATOM 791 C C . GLU A 1 100 ? 3.372 7.252 -16.426 1.00 90.19 100 GLU A C 1
ATOM 793 O O . GLU A 1 100 ? 2.925 7.917 -15.489 1.00 90.19 100 GLU A O 1
ATOM 798 N N . GLU A 1 101 ? 2.839 6.075 -16.765 1.00 89.31 101 GLU A N 1
ATOM 799 C CA . GLU A 1 101 ? 1.699 5.487 -16.059 1.00 89.31 101 GLU A CA 1
ATOM 800 C C . GLU A 1 101 ? 2.031 5.194 -14.596 1.00 89.31 101 GLU A C 1
ATOM 802 O O . GLU A 1 101 ? 1.215 5.462 -13.712 1.00 89.31 101 GLU A O 1
ATOM 807 N N . VAL A 1 102 ? 3.234 4.685 -14.321 1.00 89.56 102 VAL A N 1
ATOM 808 C CA . VAL A 1 102 ? 3.699 4.394 -12.959 1.00 89.56 102 VAL A CA 1
ATOM 809 C C . VAL A 1 102 ? 3.879 5.677 -12.148 1.00 89.56 102 VAL A C 1
ATOM 811 O O . VAL A 1 102 ? 3.438 5.734 -10.997 1.00 89.56 102 VAL A O 1
ATOM 814 N N . LEU A 1 103 ? 4.470 6.722 -12.734 1.00 90.00 103 LEU A N 1
ATOM 815 C CA . LEU A 1 103 ? 4.612 8.029 -12.089 1.00 90.00 103 LEU A CA 1
ATOM 816 C C . LEU A 1 103 ? 3.252 8.662 -11.804 1.00 90.00 103 LEU A C 1
ATOM 818 O O . LEU A 1 103 ? 3.015 9.116 -10.683 1.00 90.00 103 LEU A O 1
ATOM 822 N N . SER A 1 104 ? 2.339 8.623 -12.774 1.00 89.69 104 SER A N 1
ATOM 823 C CA . SER A 1 104 ? 0.964 9.100 -12.624 1.00 89.69 104 SER A CA 1
ATOM 824 C C . SER A 1 104 ? 0.231 8.334 -11.519 1.00 89.69 104 SER A C 1
ATOM 826 O O . SER A 1 104 ? -0.327 8.931 -10.593 1.00 89.69 104 SER A O 1
ATOM 828 N N . ALA A 1 105 ? 0.321 7.002 -11.527 1.00 87.69 105 ALA A N 1
ATOM 829 C CA . ALA A 1 105 ? -0.309 6.156 -10.524 1.00 87.69 105 ALA A CA 1
ATOM 830 C C . ALA A 1 105 ? 0.266 6.370 -9.115 1.00 87.69 105 ALA A C 1
ATOM 832 O O . ALA A 1 105 ? -0.463 6.313 -8.116 1.00 87.69 105 ALA A O 1
ATOM 833 N N . GLY A 1 106 ? 1.574 6.617 -9.051 1.00 85.81 106 GLY A N 1
ATOM 834 C CA . GLY A 1 106 ? 2.348 6.954 -7.866 1.00 85.81 106 GLY A CA 1
ATOM 835 C C . GLY A 1 106 ? 2.340 8.442 -7.515 1.00 85.81 106 GLY A C 1
ATOM 836 O O . GLY A 1 106 ? 3.046 8.824 -6.582 1.00 85.81 106 GLY A O 1
ATOM 837 N N . PHE A 1 107 ? 1.552 9.283 -8.191 1.00 87.06 107 PHE A N 1
ATOM 838 C CA . PHE A 1 107 ? 1.494 10.734 -7.968 1.00 87.06 107 PHE A CA 1
ATOM 839 C C . PHE A 1 107 ? 2.884 11.401 -7.860 1.00 87.06 107 PHE A C 1
ATOM 841 O O . PHE A 1 107 ? 3.073 12.350 -7.093 1.00 87.06 107 PHE A O 1
ATOM 848 N N . TRP A 1 108 ? 3.872 10.888 -8.597 1.00 87.31 108 TRP A N 1
ATOM 849 C CA . TRP A 1 108 ? 5.225 11.429 -8.643 1.00 87.31 108 TRP A CA 1
ATOM 850 C C . TRP A 1 108 ? 5.350 12.417 -9.791 1.00 87.31 108 TRP A C 1
ATOM 852 O O . TRP A 1 108 ? 4.944 12.143 -10.915 1.00 87.31 108 TRP A O 1
ATOM 862 N N . ARG A 1 109 ? 5.934 13.581 -9.499 1.00 80.19 109 ARG A N 1
ATOM 863 C CA . ARG A 1 109 ? 6.198 14.611 -10.512 1.00 80.19 109 ARG A CA 1
ATOM 864 C C . ARG A 1 109 ? 7.467 14.342 -11.315 1.00 80.19 109 ARG A C 1
ATOM 866 O O . ARG A 1 109 ? 7.605 14.878 -12.404 1.00 80.19 109 ARG A O 1
ATOM 873 N N . THR A 1 110 ? 8.402 13.576 -10.756 1.00 79.69 110 THR A N 1
ATOM 874 C CA . THR A 1 110 ? 9.708 13.310 -11.360 1.00 79.69 110 THR A CA 1
ATOM 875 C C . THR A 1 110 ? 10.095 11.846 -11.197 1.00 79.69 110 THR A C 1
ATOM 877 O O . THR A 1 110 ? 9.788 11.208 -10.186 1.00 79.69 110 THR A O 1
ATOM 880 N N . GLU A 1 111 ? 10.820 11.331 -12.187 1.00 80.88 111 GLU A N 1
ATOM 881 C CA . GLU A 1 111 ? 11.339 9.960 -12.206 1.00 80.88 111 GLU A CA 1
ATOM 882 C C . GLU A 1 111 ? 12.324 9.700 -11.068 1.00 80.88 111 GLU A C 1
ATOM 884 O O . GLU A 1 111 ? 12.268 8.655 -10.425 1.00 80.88 111 GLU A O 1
ATOM 889 N N . ASN A 1 112 ? 13.165 10.686 -10.745 1.00 81.88 112 ASN A N 1
ATOM 890 C CA . ASN A 1 112 ? 14.194 10.561 -9.712 1.00 81.88 112 ASN A CA 1
ATOM 891 C C . ASN A 1 112 ? 13.619 10.189 -8.338 1.00 81.88 112 ASN A C 1
ATOM 893 O O . ASN A 1 112 ? 14.243 9.434 -7.598 1.00 81.88 112 ASN A O 1
ATOM 897 N N . SER A 1 113 ? 12.426 10.682 -7.984 1.00 79.38 113 SER A N 1
ATOM 898 C CA . SER A 1 113 ? 11.780 10.294 -6.725 1.00 79.38 113 SER A CA 1
ATOM 899 C C . SER A 1 113 ? 11.355 8.829 -6.722 1.00 79.38 113 SER A C 1
ATOM 901 O O . SER A 1 113 ? 11.493 8.165 -5.697 1.00 79.38 113 SER A O 1
ATOM 903 N N . PHE A 1 114 ? 10.856 8.323 -7.850 1.00 80.62 114 PHE A N 1
ATOM 904 C CA . PHE A 1 114 ? 10.486 6.920 -7.996 1.00 80.62 114 PHE A CA 1
ATOM 905 C C . PHE A 1 114 ? 11.724 6.018 -7.989 1.00 80.62 114 PHE A C 1
ATOM 907 O O . PHE A 1 114 ? 11.811 5.117 -7.158 1.00 80.62 114 PHE A O 1
ATOM 914 N N . ILE A 1 115 ? 12.701 6.299 -8.853 1.00 80.56 115 ILE A N 1
ATOM 915 C CA . ILE A 1 115 ? 13.903 5.474 -9.026 1.00 80.56 115 ILE A CA 1
ATOM 916 C C . ILE A 1 115 ? 14.687 5.371 -7.714 1.00 80.56 115 ILE A C 1
ATOM 918 O O . ILE A 1 115 ? 15.027 4.272 -7.290 1.00 80.56 115 ILE A O 1
ATOM 922 N N . SER A 1 116 ? 14.922 6.494 -7.032 1.00 78.19 116 SER A N 1
ATOM 923 C CA . SER A 1 116 ? 15.780 6.512 -5.841 1.00 78.19 116 SER A CA 1
ATOM 924 C C . SER A 1 116 ? 15.131 5.932 -4.583 1.00 78.19 116 SER A C 1
ATOM 926 O O . SER A 1 116 ? 15.846 5.505 -3.679 1.00 78.19 116 SER A O 1
ATOM 928 N N . HIS A 1 117 ? 13.797 5.949 -4.474 1.00 76.31 117 HIS A N 1
ATOM 929 C CA . HIS A 1 117 ? 13.113 5.617 -3.214 1.00 76.31 117 HIS A CA 1
ATOM 930 C C . HIS A 1 117 ? 12.086 4.486 -3.308 1.00 76.31 117 HIS A C 1
ATOM 932 O O . HIS A 1 117 ? 11.676 3.969 -2.269 1.00 76.31 117 HIS A O 1
ATOM 938 N N . TYR A 1 118 ? 11.641 4.115 -4.509 1.00 79.62 118 TYR A N 1
ATOM 939 C CA . TYR A 1 118 ? 10.499 3.214 -4.692 1.00 79.62 118 TYR A CA 1
ATOM 940 C C . TYR A 1 118 ? 10.713 2.122 -5.743 1.00 79.62 118 TYR A C 1
ATOM 942 O O . TYR A 1 118 ? 9.958 1.150 -5.729 1.00 79.62 118 TYR A O 1
ATOM 950 N N . LEU A 1 119 ? 11.707 2.241 -6.627 1.00 82.56 119 LEU A N 1
ATOM 951 C CA . LEU A 1 119 ? 12.052 1.167 -7.550 1.00 82.56 119 LEU A CA 1
ATOM 952 C C . LEU A 1 119 ? 12.734 0.031 -6.779 1.00 82.56 119 LEU A C 1
ATOM 954 O O . LEU A 1 119 ? 13.822 0.194 -6.231 1.00 82.56 119 LEU A O 1
ATOM 958 N N . GLN A 1 120 ? 12.079 -1.126 -6.734 1.00 81.75 120 GLN A N 1
ATOM 959 C CA . GLN A 1 120 ? 12.594 -2.337 -6.102 1.00 81.75 120 GLN A CA 1
ATOM 960 C C . GLN A 1 120 ? 12.838 -3.427 -7.142 1.00 81.75 120 GLN A C 1
ATOM 962 O O . GLN A 1 120 ? 12.086 -3.568 -8.107 1.00 81.75 120 GLN A O 1
ATOM 967 N N . SER A 1 121 ? 13.876 -4.234 -6.916 1.00 75.88 121 SER A N 1
ATOM 968 C CA . SER A 1 121 ? 14.087 -5.453 -7.694 1.00 75.88 121 SER A CA 1
ATOM 969 C C . SER A 1 121 ? 13.066 -6.508 -7.276 1.00 75.88 121 SER A C 1
ATOM 971 O O . SER A 1 121 ? 13.042 -6.930 -6.121 1.00 75.88 121 SER A O 1
ATOM 973 N N . LEU A 1 122 ? 12.229 -6.939 -8.220 1.00 72.44 122 LEU A N 1
ATOM 974 C CA . LEU A 1 122 ? 11.198 -7.956 -7.991 1.00 72.44 122 LEU A CA 1
ATOM 975 C C . LEU A 1 122 ? 11.611 -9.351 -8.471 1.00 72.44 122 LEU A C 1
ATOM 977 O O . LEU A 1 122 ? 10.813 -10.279 -8.378 1.00 72.44 122 LEU A O 1
ATOM 981 N N . ALA A 1 123 ? 12.851 -9.523 -8.943 1.00 64.44 123 ALA A N 1
ATOM 982 C CA . ALA A 1 123 ? 13.335 -10.772 -9.539 1.00 64.44 123 ALA A CA 1
ATOM 983 C C . ALA A 1 123 ? 13.133 -12.002 -8.631 1.00 64.44 123 ALA A C 1
ATOM 985 O O . ALA A 1 123 ? 12.788 -13.075 -9.114 1.00 64.44 123 ALA A O 1
ATOM 986 N N . THR A 1 124 ? 13.281 -11.839 -7.314 1.00 61.16 124 THR A N 1
ATOM 987 C CA . THR A 1 124 ? 13.089 -12.904 -6.315 1.00 61.16 124 THR A CA 1
ATOM 988 C C . THR A 1 124 ? 11.640 -13.076 -5.852 1.00 61.16 124 THR A C 1
ATOM 990 O O . THR A 1 124 ? 11.285 -14.132 -5.342 1.00 61.16 124 THR A O 1
ATOM 993 N N . GLN A 1 125 ? 10.791 -12.060 -6.019 1.00 65.00 125 GLN A N 1
ATOM 994 C CA . GLN A 1 125 ? 9.412 -12.030 -5.501 1.00 65.00 125 GLN A CA 1
ATOM 995 C C . GLN A 1 125 ? 8.372 -12.350 -6.581 1.00 65.00 125 GLN A C 1
ATOM 997 O O . GLN A 1 125 ? 7.244 -12.725 -6.272 1.00 65.00 125 GLN A O 1
ATOM 1002 N N . ALA A 1 126 ? 8.746 -12.226 -7.855 1.00 62.06 126 ALA A N 1
ATOM 1003 C CA . ALA A 1 126 ? 7.840 -12.388 -8.982 1.00 62.06 126 ALA A CA 1
ATOM 1004 C C . ALA A 1 126 ? 7.219 -13.792 -9.051 1.00 62.06 126 ALA A C 1
ATOM 1006 O O . ALA A 1 126 ? 6.037 -13.925 -9.358 1.00 62.06 126 ALA A O 1
ATOM 1007 N N . GLN A 1 127 ? 7.997 -14.825 -8.706 1.00 62.59 127 GLN A N 1
ATOM 1008 C CA . GLN A 1 127 ? 7.602 -16.230 -8.843 1.00 62.59 127 GLN A CA 1
ATOM 1009 C C . GLN A 1 127 ? 6.347 -16.596 -8.042 1.00 62.59 127 GLN A C 1
ATOM 1011 O O . GLN A 1 127 ? 5.459 -17.261 -8.572 1.00 62.59 127 GLN A O 1
ATOM 1016 N N . SER A 1 128 ? 6.233 -16.123 -6.799 1.00 65.44 128 SER A N 1
ATOM 1017 C CA . SER A 1 128 ? 5.058 -16.368 -5.951 1.00 65.44 128 SER A CA 1
ATOM 1018 C C . SER A 1 128 ? 3.879 -15.451 -6.285 1.00 65.44 128 SER A C 1
ATOM 1020 O O . SER A 1 128 ? 2.728 -15.817 -6.063 1.00 65.44 128 SER A O 1
ATOM 1022 N N . LEU A 1 129 ? 4.127 -14.272 -6.859 1.00 64.75 129 LEU A N 1
ATOM 1023 C CA . LEU A 1 129 ? 3.056 -13.381 -7.311 1.00 64.75 129 LEU A CA 1
ATOM 1024 C C . LEU A 1 129 ? 2.321 -13.939 -8.538 1.00 64.75 129 LEU A C 1
ATOM 1026 O O . LEU A 1 129 ? 1.129 -13.672 -8.697 1.00 64.75 129 LEU A O 1
ATOM 1030 N N . TYR A 1 130 ? 2.983 -14.763 -9.360 1.00 65.75 130 TYR A N 1
ATOM 1031 C CA . TYR A 1 130 ? 2.353 -15.410 -10.517 1.00 65.75 130 TYR A CA 1
ATOM 1032 C C . TYR A 1 130 ? 1.200 -16.354 -10.138 1.00 65.75 130 TYR A C 1
ATOM 1034 O O . TYR A 1 130 ? 0.271 -16.524 -10.927 1.00 65.75 130 TYR A O 1
ATOM 1042 N N . SER A 1 131 ? 1.191 -16.923 -8.926 1.00 68.62 131 SER A N 1
ATOM 1043 C CA . SER A 1 131 ? 0.127 -17.841 -8.488 1.00 68.62 131 SER A CA 1
ATOM 1044 C C . SER A 1 131 ? -1.157 -17.145 -8.019 1.00 68.62 131 SER A C 1
ATOM 1046 O O . SER A 1 131 ? -2.153 -17.817 -7.761 1.00 68.62 131 SER A O 1
ATOM 1048 N N . LEU A 1 132 ? -1.164 -15.813 -7.883 1.00 67.75 132 LEU A N 1
ATOM 1049 C CA . LEU A 1 132 ? -2.317 -15.057 -7.368 1.00 67.75 132 LEU A CA 1
ATOM 1050 C C . LEU A 1 132 ? -3.403 -14.784 -8.425 1.00 67.75 132 LEU A C 1
ATOM 1052 O O . LEU A 1 132 ? -4.508 -14.359 -8.070 1.00 67.75 132 LEU A O 1
ATOM 1056 N N . GLY A 1 133 ? -3.113 -15.035 -9.706 1.00 74.75 133 GLY A N 1
ATOM 1057 C CA . GLY A 1 133 ? -3.973 -14.635 -10.821 1.00 74.75 133 GLY A CA 1
ATOM 1058 C C . GLY A 1 133 ? -3.964 -13.114 -11.044 1.00 74.75 133 GLY A C 1
ATOM 1059 O O . GLY A 1 133 ? -3.036 -12.432 -10.605 1.00 74.75 133 GLY A O 1
ATOM 1060 N N . PRO A 1 134 ? -4.965 -12.546 -11.745 1.00 80.88 134 PRO A N 1
ATOM 1061 C CA . PRO A 1 134 ? -5.008 -11.110 -11.996 1.00 80.88 134 PRO A CA 1
ATOM 1062 C C . PRO A 1 134 ? -5.144 -10.319 -10.690 1.00 80.88 134 PRO A C 1
ATOM 1064 O O . PRO A 1 134 ? -6.000 -10.617 -9.854 1.00 80.88 134 PRO A O 1
ATOM 1067 N N . LEU A 1 135 ? -4.331 -9.273 -10.538 1.00 82.81 135 LEU A N 1
ATOM 1068 C CA . LEU A 1 135 ? -4.315 -8.415 -9.350 1.00 82.81 135 LEU A CA 1
ATOM 1069 C C . LEU A 1 135 ? -4.319 -6.935 -9.730 1.00 82.81 135 LEU A C 1
ATOM 1071 O O . LEU A 1 135 ? -3.945 -6.562 -10.839 1.00 82.81 135 LEU A O 1
ATOM 1075 N N . VAL A 1 136 ? -4.729 -6.072 -8.799 1.00 83.81 136 VAL A N 1
ATOM 1076 C CA . VAL A 1 136 ? -4.670 -4.617 -8.995 1.00 83.81 136 VAL A CA 1
ATOM 1077 C C . VAL A 1 136 ? -3.353 -4.074 -8.442 1.00 83.81 136 VAL A C 1
ATOM 1079 O O . VAL A 1 136 ? -3.097 -4.164 -7.243 1.00 83.81 136 VAL A O 1
ATOM 1082 N N . SER A 1 137 ? -2.534 -3.473 -9.302 1.00 85.38 137 SER A N 1
ATOM 1083 C CA . SER A 1 137 ? -1.235 -2.877 -8.966 1.00 85.38 137 SER A CA 1
ATOM 1084 C C . SER A 1 137 ? -1.080 -1.547 -9.707 1.00 85.38 137 SER A C 1
ATOM 1086 O O . SER A 1 137 ? -1.454 -1.432 -10.870 1.00 85.38 137 SER A O 1
ATOM 1088 N N . ALA A 1 138 ? -0.636 -0.505 -8.993 1.00 85.88 138 ALA A N 1
ATOM 1089 C CA . ALA A 1 138 ? -0.513 0.865 -9.508 1.00 85.88 138 ALA A CA 1
ATOM 1090 C C . ALA A 1 138 ? -1.729 1.350 -10.337 1.00 85.88 138 ALA A C 1
ATOM 1092 O O . ALA A 1 138 ? -1.585 1.892 -11.424 1.00 85.88 138 ALA A O 1
ATOM 1093 N N . GLN A 1 139 ? -2.948 1.154 -9.819 1.00 85.06 139 GLN A N 1
ATOM 1094 C CA . GLN A 1 139 ? -4.209 1.542 -10.482 1.00 85.06 139 GLN A CA 1
ATOM 1095 C C . GLN A 1 139 ? -4.507 0.816 -11.810 1.00 85.06 139 GLN A C 1
ATOM 1097 O O . GLN A 1 139 ? -5.409 1.227 -12.538 1.00 85.06 139 GLN A O 1
ATOM 1102 N N . ARG A 1 140 ? -3.817 -0.289 -12.103 1.00 84.94 140 ARG A N 1
ATOM 1103 C CA . ARG A 1 140 ? -4.052 -1.139 -13.276 1.00 84.94 140 ARG A CA 1
ATOM 1104 C C . ARG A 1 140 ? -4.335 -2.574 -12.850 1.00 84.94 140 ARG A C 1
ATOM 1106 O O . ARG A 1 140 ? -3.932 -3.000 -11.769 1.00 84.94 140 ARG A O 1
ATOM 1113 N N . VAL A 1 141 ? -5.046 -3.314 -13.696 1.00 86.19 141 VAL A N 1
ATOM 1114 C CA . VAL A 1 141 ? -5.126 -4.772 -13.564 1.00 86.19 141 VAL A CA 1
ATOM 1115 C C . VAL A 1 141 ? -3.893 -5.348 -14.239 1.00 86.19 141 VAL A C 1
ATOM 1117 O O . VAL A 1 141 ? -3.679 -5.137 -15.430 1.00 86.19 141 VAL A O 1
ATOM 1120 N N . VAL A 1 142 ? -3.076 -6.037 -13.456 1.00 84.62 142 VAL A N 1
ATOM 1121 C CA . VAL A 1 142 ? -1.902 -6.762 -13.922 1.00 84.62 142 VAL A CA 1
ATOM 1122 C C . VAL A 1 142 ? -2.289 -8.226 -14.052 1.00 84.62 142 VAL A C 1
ATOM 1124 O O . VAL A 1 142 ? -2.871 -8.794 -13.127 1.00 84.62 142 VAL A O 1
ATOM 1127 N N . PHE A 1 143 ? -1.962 -8.820 -15.197 1.00 81.12 143 PHE A N 1
ATOM 1128 C CA . PHE A 1 143 ? -2.085 -10.249 -15.454 1.00 81.12 143 PHE A CA 1
ATOM 1129 C C . PHE A 1 143 ? -0.685 -10.844 -15.367 1.00 81.12 143 PHE A C 1
ATOM 1131 O O . PHE A 1 143 ? 0.076 -10.714 -16.327 1.00 81.12 143 PHE A O 1
ATOM 1138 N N . PRO A 1 144 ? -0.313 -11.438 -14.223 1.00 71.12 144 PRO A N 1
ATOM 1139 C CA . PR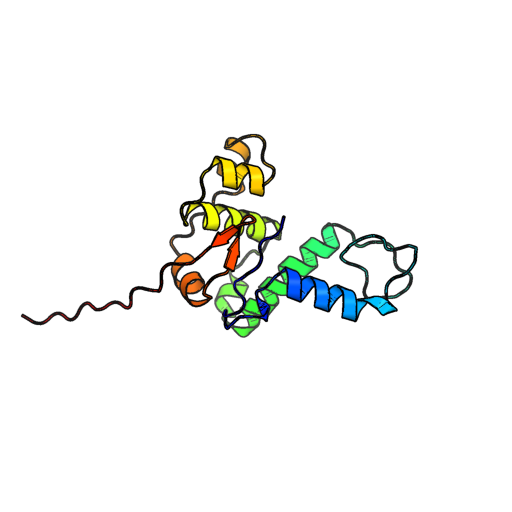O A 1 144 ? 0.975 -12.090 -14.118 1.00 71.12 144 PRO A CA 1
ATOM 1140 C C . PRO A 1 144 ? 1.037 -13.209 -15.176 1.00 71.12 144 PRO A C 1
ATOM 1142 O O . PRO A 1 144 ? 0.051 -13.945 -15.309 1.00 71.12 144 PRO A O 1
ATOM 1145 N N . PRO A 1 145 ? 2.131 -13.357 -15.947 1.00 64.25 145 PRO A N 1
ATOM 1146 C CA . PRO A 1 145 ? 2.306 -14.524 -16.802 1.00 64.25 145 PRO A CA 1
ATOM 1147 C C . PRO A 1 145 ? 2.147 -15.787 -15.952 1.00 64.25 145 PRO A C 1
ATOM 1149 O O . PRO A 1 145 ? 2.646 -15.844 -14.827 1.00 64.25 145 PRO A O 1
ATOM 1152 N N . ALA A 1 146 ? 1.415 -16.783 -16.461 1.00 60.50 146 ALA A N 1
ATOM 1153 C CA . ALA A 1 146 ? 1.316 -18.070 -15.784 1.00 60.50 146 ALA A CA 1
ATOM 1154 C C . ALA A 1 146 ? 2.736 -18.574 -15.507 1.00 60.50 146 ALA A C 1
ATOM 1156 O O . ALA A 1 146 ? 3.593 -18.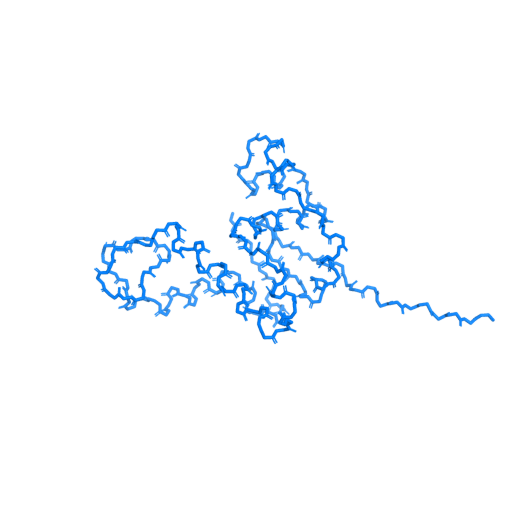462 -16.387 1.00 60.50 146 ALA A O 1
ATOM 1157 N N . SER A 1 147 ? 2.994 -19.095 -14.303 1.00 54.84 147 SER A N 1
ATOM 1158 C CA . SER A 1 147 ? 4.269 -19.748 -14.014 1.00 54.84 147 SER A CA 1
ATOM 1159 C C . SER A 1 147 ? 4.493 -20.794 -15.099 1.00 54.84 147 SER A C 1
ATOM 1161 O O . SER A 1 147 ? 3.767 -21.790 -15.143 1.00 54.84 147 SER A O 1
ATOM 1163 N N . SER A 1 148 ? 5.434 -20.546 -16.009 1.00 46.97 148 SER A N 1
ATOM 1164 C CA . SER A 1 148 ? 5.890 -21.552 -16.951 1.00 46.97 148 SER A CA 1
ATOM 1165 C C . SER A 1 148 ? 6.440 -22.672 -16.087 1.00 46.97 148 SER A C 1
ATOM 1167 O O . SER A 1 148 ? 7.525 -22.539 -15.520 1.00 46.97 148 SER A O 1
ATOM 1169 N N . GLY A 1 149 ? 5.643 -23.722 -15.889 1.00 42.78 149 GLY A N 1
ATOM 1170 C CA . GLY A 1 149 ? 6.131 -24.946 -15.288 1.00 42.78 149 GLY A CA 1
ATOM 1171 C C . GLY A 1 149 ? 7.367 -25.344 -16.074 1.00 42.78 149 GLY A C 1
ATOM 1172 O O . GLY A 1 149 ? 7.328 -25.384 -17.304 1.00 42.78 149 GLY A O 1
ATOM 1173 N N . SER A 1 150 ? 8.471 -25.532 -15.365 1.00 40.47 150 SER A N 1
ATOM 1174 C CA . SER A 1 150 ? 9.720 -26.058 -15.886 1.00 40.47 150 SER A CA 1
ATOM 1175 C C . SER A 1 150 ? 9.420 -27.401 -16.551 1.00 40.47 150 SER A C 1
ATOM 1177 O O . SER A 1 150 ? 9.324 -28.433 -15.895 1.00 40.47 150 SER A O 1
ATOM 1179 N N . GLY A 1 151 ? 9.189 -27.364 -17.857 1.00 39.16 151 GLY A N 1
ATOM 1180 C CA . GLY A 1 151 ? 9.042 -28.520 -18.722 1.00 39.16 151 GLY A CA 1
ATOM 1181 C C . GLY A 1 151 ? 10.350 -28.799 -19.445 1.00 39.16 151 GLY A C 1
ATOM 1182 O O . GLY A 1 151 ? 10.327 -28.979 -20.654 1.00 39.16 151 GLY A O 1
ATOM 1183 N N . ASP A 1 152 ? 11.476 -28.830 -18.730 1.00 36.47 152 ASP A N 1
ATOM 1184 C CA . ASP A 1 152 ? 12.699 -29.439 -19.257 1.00 36.47 152 ASP A CA 1
ATOM 1185 C C . ASP A 1 152 ? 12.577 -30.954 -19.078 1.00 36.47 152 ASP A C 1
ATOM 1187 O O . ASP A 1 152 ? 13.064 -31.555 -18.121 1.00 36.47 152 ASP A O 1
ATOM 1191 N N . SER A 1 153 ? 11.857 -31.576 -20.011 1.00 36.19 153 SER A N 1
ATOM 1192 C CA . SER A 1 153 ? 11.993 -33.004 -20.282 1.00 36.19 153 SER A CA 1
ATOM 1193 C C . SER A 1 153 ? 13.192 -33.173 -21.207 1.00 36.19 153 SER A C 1
ATOM 1195 O O . SER A 1 153 ? 13.073 -33.088 -22.426 1.00 36.19 153 SER A O 1
ATOM 1197 N N . ALA A 1 154 ? 14.364 -33.376 -20.613 1.00 42.81 154 ALA A N 1
ATOM 1198 C CA . ALA A 1 154 ? 15.509 -33.931 -21.312 1.00 42.81 154 ALA A CA 1
ATOM 1199 C C . ALA A 1 154 ? 15.193 -35.380 -21.707 1.00 42.81 154 ALA A C 1
ATOM 1201 O O . ALA A 1 154 ? 15.136 -36.229 -20.825 1.00 42.81 154 ALA A O 1
ATOM 1202 N N . LEU A 1 155 ? 15.001 -35.655 -23.000 1.00 39.62 155 LEU A N 1
ATOM 1203 C CA . LEU A 1 155 ? 15.161 -36.981 -23.609 1.00 39.62 155 LEU A CA 1
ATOM 1204 C C . LEU A 1 155 ? 15.532 -36.810 -25.096 1.00 39.62 155 LEU A C 1
ATOM 1206 O O . LEU A 1 155 ? 14.659 -36.662 -25.951 1.00 39.62 155 LEU A O 1
ATOM 1210 N N . CYS A 1 156 ? 16.837 -36.834 -25.369 1.00 39.62 156 CYS A N 1
ATOM 1211 C CA . CYS A 1 156 ? 17.410 -37.535 -26.518 1.00 39.62 156 CYS A CA 1
ATOM 1212 C C . CYS A 1 156 ? 18.131 -38.764 -25.962 1.00 39.62 156 CYS A C 1
ATOM 1214 O O . CYS A 1 156 ? 18.764 -38.609 -24.890 1.00 39.62 156 CYS A O 1
#

Foldseek 3Di:
DQDADPPPAPCCVQGVVSVLVVQCVVCVVQDDPQEPDSDADPDHPDHRDDPVRVFVVQQVVVLVVCVVPPVPCSVVDDDGSCLLLLCLLLVCVVQPDDLVLSCVLVVHPDPCCNVVPRNDDCVPVLQVVLVNAWHGGSSDTGGRPHNPPPPPPDDD

Radius of gyration: 18.62 Å; chains: 1; bounding box: 40×52×46 Å